Protein AF-A0AAI8KCJ7-F1 (afdb_monomer_lite)

pLDDT: mean 85.27, std 14.5, range [35.94, 97.75]

Secondary structure (DSSP, 8-state):
--HHHHHHHHHHHHHHHHHHHHHHHHHHHHHHHHHHHHHHHHHHHHHHHHHHHHHHHHHHHHHHHHHHHHHHHHHHHHHHHHHHHHHHHHHHHHHHHHHHHT-----HHHHHHHHHHHHHHHHHHHHHHHTT-HHHHHHHHHHHHHHHHHHHHHHHHHHHS--TTS---

Radius of gyration: 55.94 Å; chains: 1; bounding box: 100×30×159 Å

Foldseek 3Di:
DPVVVVVVVVVVVVVVCVVCVVVVVVVVVVVVVVVVVVVVVVVVVVVVVVVVVVVVVVVVVVVVVVVVVVVVVVVVVVVVVVV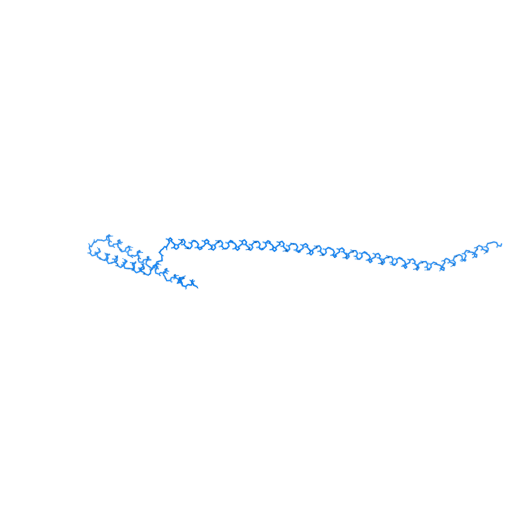VVVVVVVVVVVVVVCCVVCVPPPDPVVLVVLLVQLVVLQVVLVVCVVVVVNVSSVVSNVVSVVSVVVSVVSVVVVVPDPPPVPPDD

Structure (mmCIF, N/CA/C/O backbone):
data_AF-A0AAI8KCJ7-F1
#
_entry.id   AF-A0AAI8KCJ7-F1
#
loop_
_atom_site.group_PDB
_atom_site.id
_atom_site.type_symbol
_atom_site.label_atom_id
_atom_site.label_alt_id
_atom_site.label_comp_id
_atom_site.label_asym_id
_atom_site.label_entity_id
_atom_site.label_seq_id
_atom_site.pdbx_PDB_ins_code
_atom_site.Cartn_x
_atom_site.Cartn_y
_atom_site.Cartn_z
_atom_site.occupancy
_atom_site.B_iso_or_equiv
_atom_site.auth_seq_id
_atom_site.auth_comp_id
_atom_site.auth_asym_id
_atom_site.auth_atom_id
_atom_site.pdbx_PDB_model_num
ATOM 1 N N . MET A 1 1 ? 68.606 13.070 -88.068 1.00 55.81 1 MET A N 1
ATOM 2 C CA . MET A 1 1 ? 67.154 13.069 -88.368 1.00 55.81 1 MET A CA 1
ATOM 3 C C . MET A 1 1 ? 66.291 12.344 -87.316 1.00 55.81 1 MET A C 1
ATOM 5 O O . MET A 1 1 ? 65.108 12.625 -87.256 1.00 55.81 1 MET A O 1
ATOM 9 N N . GLN A 1 2 ? 66.825 11.474 -86.440 1.00 64.00 2 GLN A N 1
ATOM 10 C CA . GLN A 1 2 ? 66.002 10.678 -85.498 1.00 64.00 2 GLN A CA 1
ATOM 11 C C . GLN A 1 2 ? 65.554 11.411 -84.215 1.00 64.00 2 GLN A C 1
ATOM 13 O O . GLN A 1 2 ? 64.480 11.127 -83.699 1.00 64.00 2 GLN A O 1
ATOM 18 N N . LEU A 1 3 ? 66.324 12.391 -83.724 1.00 70.38 3 LEU A N 1
ATOM 19 C CA . LEU A 1 3 ? 66.031 13.089 -82.458 1.00 70.38 3 LEU A CA 1
ATOM 20 C C . LEU A 1 3 ? 64.700 13.870 -82.481 1.00 70.38 3 LEU A C 1
ATOM 22 O O . LEU A 1 3 ? 63.992 13.930 -81.481 1.00 70.38 3 LEU A O 1
ATOM 26 N N . HIS A 1 4 ? 64.329 14.423 -83.640 1.00 71.12 4 HIS A N 1
ATOM 27 C CA . HIS A 1 4 ? 63.111 15.225 -83.793 1.00 71.12 4 HIS A CA 1
ATOM 28 C C . HIS A 1 4 ? 61.835 14.378 -83.667 1.00 71.12 4 HIS A C 1
ATOM 30 O O . HIS A 1 4 ? 60.842 14.843 -83.114 1.00 71.12 4 HIS A O 1
ATOM 36 N N . HIS A 1 5 ? 61.870 13.114 -84.102 1.00 74.75 5 HIS A N 1
ATOM 37 C CA . HIS A 1 5 ? 60.730 12.204 -83.975 1.00 74.75 5 HIS A CA 1
ATOM 38 C C . HIS A 1 5 ? 60.496 11.757 -82.524 1.00 74.75 5 HIS A C 1
ATOM 40 O O . HIS A 1 5 ? 59.346 11.614 -82.116 1.00 74.75 5 HIS A O 1
ATOM 46 N N . TYR A 1 6 ? 61.555 11.611 -81.718 1.00 81.12 6 TYR A N 1
ATOM 47 C CA . TYR A 1 6 ? 61.424 11.275 -80.295 1.00 81.12 6 TYR A CA 1
ATOM 48 C C . TYR A 1 6 ? 60.823 12.417 -79.474 1.00 81.12 6 TYR A C 1
ATOM 50 O O . TYR A 1 6 ? 59.919 12.186 -78.675 1.00 81.12 6 TYR A O 1
ATOM 58 N N . VAL A 1 7 ? 61.276 13.653 -79.698 1.00 83.75 7 VAL A N 1
ATOM 59 C CA . VAL A 1 7 ? 60.734 14.827 -78.992 1.00 83.75 7 VAL A CA 1
ATOM 60 C C . VAL A 1 7 ? 59.249 15.021 -79.316 1.00 83.75 7 VAL A C 1
ATOM 62 O O . VAL A 1 7 ? 58.451 15.304 -78.423 1.00 83.75 7 VAL A O 1
ATOM 65 N N . LEU A 1 8 ? 58.864 14.799 -80.575 1.00 80.75 8 LEU A N 1
ATOM 66 C CA . LEU A 1 8 ? 57.478 14.909 -81.025 1.00 80.75 8 LEU A CA 1
ATOM 67 C C . LEU A 1 8 ? 56.591 13.781 -80.462 1.00 80.75 8 LEU A C 1
ATOM 69 O O . LEU A 1 8 ? 55.453 14.028 -80.076 1.00 80.75 8 LEU A O 1
ATOM 73 N N . ALA A 1 9 ? 57.111 12.559 -80.326 1.00 84.88 9 ALA A N 1
ATOM 74 C CA . ALA A 1 9 ? 56.381 11.466 -79.680 1.00 84.88 9 ALA A CA 1
ATOM 75 C C . ALA A 1 9 ? 56.160 11.709 -78.173 1.00 84.88 9 ALA A C 1
ATOM 77 O O . ALA A 1 9 ? 55.073 11.443 -77.656 1.00 84.88 9 ALA A O 1
ATOM 78 N N . ILE A 1 10 ? 57.160 12.254 -77.469 1.00 88.75 10 ILE A N 1
ATOM 79 C CA . ILE A 1 10 ? 57.069 12.565 -76.032 1.00 88.75 10 ILE A CA 1
ATOM 80 C C . ILE A 1 10 ? 56.039 13.671 -75.772 1.00 88.75 10 ILE A C 1
ATOM 82 O O . ILE A 1 10 ? 55.239 13.552 -74.843 1.00 88.75 10 ILE A O 1
ATOM 86 N N . SER A 1 11 ? 56.007 14.723 -76.596 1.00 84.00 11 SER A N 1
ATOM 87 C CA . SER A 1 11 ? 55.046 15.820 -76.425 1.00 84.00 11 SER A CA 1
ATOM 88 C C . SER A 1 11 ? 53.602 15.384 -76.693 1.00 84.00 11 SER A C 1
ATOM 90 O O . SER A 1 11 ? 52.701 15.783 -75.953 1.00 84.00 11 SER A O 1
ATOM 92 N N . ILE A 1 12 ? 53.378 14.510 -77.681 1.00 86.69 12 ILE A N 1
ATOM 93 C CA . ILE A 1 12 ? 52.063 13.905 -77.936 1.00 86.69 12 ILE A CA 1
ATOM 94 C C . ILE A 1 12 ? 51.645 13.023 -76.756 1.00 86.69 12 ILE A C 1
ATOM 96 O O . ILE A 1 12 ? 50.526 13.158 -76.265 1.00 86.69 12 ILE A O 1
ATOM 100 N N . GLY A 1 13 ? 52.539 12.165 -76.252 1.00 88.06 13 GLY A N 1
ATOM 101 C CA . GLY A 1 13 ? 52.259 11.342 -75.072 1.00 88.06 13 GLY A CA 1
ATOM 102 C C . GLY A 1 13 ? 51.897 12.185 -73.844 1.00 88.06 13 GLY A C 1
ATOM 103 O O . GLY A 1 13 ? 50.932 11.882 -73.139 1.00 88.06 13 GLY A O 1
ATOM 104 N N . TRP A 1 14 ? 52.609 13.292 -73.627 1.00 91.12 14 TRP A N 1
ATOM 105 C CA . TRP A 1 14 ? 52.341 14.227 -72.534 1.00 91.12 14 TRP A CA 1
ATOM 106 C C . TRP A 1 14 ? 50.989 14.940 -72.682 1.00 91.12 14 TRP A C 1
ATOM 108 O O . TRP A 1 14 ? 50.206 14.975 -71.733 1.00 91.12 14 TRP A O 1
ATOM 118 N N . MET A 1 15 ? 50.669 15.435 -73.883 1.00 89.06 15 MET A N 1
ATOM 119 C CA . MET A 1 15 ? 49.367 16.037 -74.204 1.00 89.06 15 MET A CA 1
ATOM 120 C C . MET A 1 15 ? 48.215 15.059 -73.957 1.00 89.06 15 MET A C 1
ATOM 122 O O . MET A 1 15 ? 47.247 15.400 -73.280 1.00 89.06 15 MET A O 1
ATOM 126 N N . VAL A 1 16 ? 48.332 13.822 -74.450 1.00 89.88 16 VAL A N 1
ATOM 127 C CA . VAL A 1 16 ? 47.310 12.780 -74.260 1.00 89.88 16 VAL A CA 1
ATOM 128 C C . VAL A 1 16 ? 47.110 12.480 -72.775 1.00 89.88 16 VAL A C 1
ATOM 130 O O . VAL A 1 16 ? 45.976 12.392 -72.303 1.00 89.88 16 VAL A O 1
ATOM 133 N N . THR A 1 17 ? 48.199 12.392 -72.013 1.00 89.62 17 THR A N 1
ATOM 134 C CA . THR A 1 17 ? 48.132 12.152 -70.568 1.00 89.62 17 THR A CA 1
ATOM 135 C C . THR A 1 17 ? 47.422 13.300 -69.845 1.00 89.62 17 THR A C 1
ATOM 137 O O . THR A 1 17 ? 46.531 13.045 -69.034 1.00 89.62 17 THR A O 1
ATOM 140 N N . LEU A 1 18 ? 47.736 14.558 -70.176 1.00 88.81 18 LEU A N 1
ATOM 141 C CA . LEU A 1 18 ? 47.093 15.734 -69.576 1.00 88.81 18 LEU A CA 1
ATOM 142 C C . LEU A 1 18 ? 45.607 15.860 -69.932 1.00 88.81 18 LEU A C 1
ATOM 144 O O . LEU A 1 18 ? 44.832 16.351 -69.114 1.00 88.81 18 LEU A O 1
ATOM 148 N N . ILE A 1 19 ? 45.191 15.384 -71.108 1.00 89.38 19 ILE A N 1
ATOM 149 C CA . ILE A 1 19 ? 43.779 15.372 -71.521 1.00 89.38 19 ILE A CA 1
ATOM 150 C C . ILE A 1 19 ? 42.985 14.297 -70.759 1.00 89.38 19 ILE A C 1
ATOM 152 O O . ILE A 1 19 ? 41.849 14.538 -70.350 1.00 89.38 19 ILE A O 1
ATOM 156 N N . ILE A 1 20 ? 43.568 13.115 -70.532 1.00 90.25 20 ILE A N 1
ATOM 157 C CA . ILE A 1 20 ? 42.878 11.981 -69.887 1.00 90.25 20 ILE A CA 1
ATOM 158 C C . ILE A 1 20 ? 42.841 12.119 -68.354 1.00 90.25 20 ILE A C 1
ATOM 160 O O . ILE A 1 20 ? 41.864 11.720 -67.712 1.00 90.25 20 ILE A O 1
ATOM 164 N N . LEU A 1 21 ? 43.880 12.701 -67.751 1.00 90.94 21 LEU A N 1
ATOM 165 C CA . LEU A 1 21 ? 44.021 12.855 -66.301 1.00 90.94 21 LEU A CA 1
ATOM 166 C C . LEU A 1 21 ? 42.800 13.485 -65.589 1.00 90.94 21 LEU A C 1
ATOM 168 O O . LEU A 1 21 ? 42.326 12.889 -64.615 1.00 90.94 21 LEU A O 1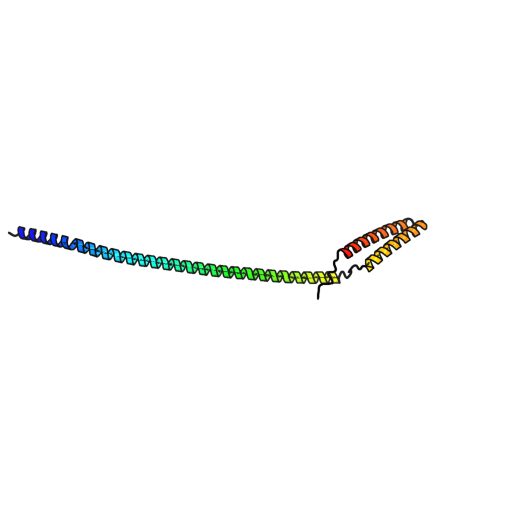
ATOM 172 N N . PRO A 1 22 ? 42.227 14.625 -66.035 1.00 89.56 22 PRO A N 1
ATOM 173 C CA . PRO A 1 22 ? 41.072 15.226 -65.363 1.00 89.56 22 PRO A CA 1
ATOM 174 C C . PRO A 1 22 ? 39.833 14.323 -65.409 1.00 89.56 22 PRO A C 1
ATOM 176 O O . PRO A 1 22 ? 39.052 14.297 -64.455 1.00 89.56 22 PRO A O 1
ATOM 179 N N . PHE A 1 23 ? 39.672 13.531 -66.473 1.00 90.25 23 PHE A N 1
ATOM 180 C CA . PHE A 1 23 ? 38.561 12.590 -66.599 1.00 90.25 23 PHE A CA 1
ATOM 181 C C . PHE A 1 23 ? 38.685 11.425 -65.609 1.00 90.25 23 PHE A C 1
ATOM 183 O O . PHE A 1 23 ? 37.705 11.056 -64.956 1.00 90.25 23 PHE A O 1
ATOM 190 N N . LEU A 1 24 ? 39.894 10.879 -65.440 1.00 90.56 24 LEU A N 1
ATOM 191 C CA . LEU A 1 24 ? 40.159 9.835 -64.447 1.00 90.56 24 LEU A CA 1
ATOM 192 C C . LEU A 1 24 ? 39.912 10.341 -63.024 1.00 90.56 24 LEU A C 1
ATOM 194 O O . LEU A 1 24 ? 39.212 9.670 -62.269 1.00 90.56 24 LEU A O 1
ATOM 198 N N . ILE A 1 25 ? 40.404 11.536 -62.683 1.00 90.50 25 ILE A N 1
ATOM 199 C CA . ILE A 1 25 ? 40.196 12.150 -61.361 1.00 90.50 25 ILE A CA 1
ATOM 200 C C . ILE A 1 25 ? 38.702 12.390 -61.097 1.00 90.50 25 ILE A C 1
ATOM 202 O O . ILE A 1 25 ? 38.198 12.083 -60.015 1.00 90.50 25 ILE A O 1
ATOM 206 N N . ALA A 1 26 ? 37.959 12.896 -62.085 1.00 88.81 26 ALA A N 1
ATOM 207 C CA . ALA A 1 26 ? 36.519 13.098 -61.946 1.00 88.81 26 ALA A CA 1
ATOM 208 C C . ALA A 1 26 ? 35.772 11.769 -61.722 1.00 88.81 26 ALA A C 1
ATOM 210 O O . ALA A 1 26 ? 34.873 11.691 -60.879 1.00 88.81 26 ALA A O 1
ATOM 211 N N . LYS A 1 27 ? 36.156 10.708 -62.442 1.00 91.81 27 LYS A N 1
ATOM 212 C CA . LYS A 1 27 ? 35.537 9.381 -62.334 1.00 91.81 27 LYS A CA 1
ATOM 213 C C . LYS A 1 27 ? 35.847 8.702 -60.998 1.00 91.81 27 LYS A C 1
ATOM 215 O O . LYS A 1 27 ? 34.930 8.181 -60.363 1.00 91.81 27 LYS A O 1
ATOM 220 N N . THR A 1 28 ? 37.100 8.732 -60.546 1.00 91.62 28 THR A N 1
A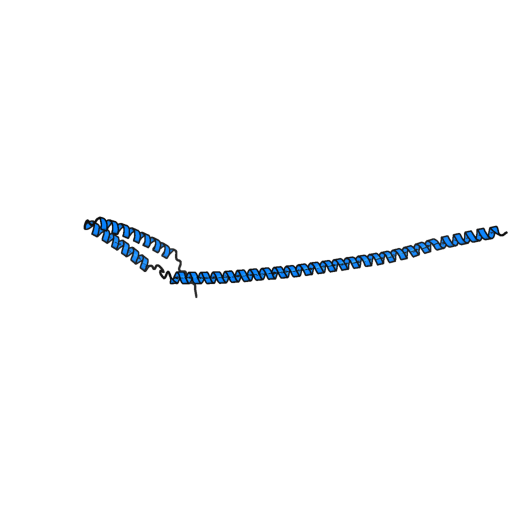TOM 221 C CA . THR A 1 28 ? 37.498 8.148 -59.255 1.00 91.62 28 THR A CA 1
ATOM 222 C C . THR A 1 28 ? 36.855 8.890 -58.091 1.00 91.62 28 THR A C 1
ATOM 224 O O . THR A 1 28 ? 36.352 8.242 -57.176 1.00 91.62 28 THR A O 1
ATOM 227 N N . ARG A 1 29 ? 36.758 10.227 -58.156 1.00 91.94 29 ARG A N 1
ATOM 228 C CA . ARG A 1 29 ? 36.074 11.032 -57.133 1.00 91.94 29 ARG A CA 1
ATOM 229 C C . ARG A 1 29 ? 34.590 10.686 -57.020 1.00 91.94 29 ARG A C 1
ATOM 231 O O . ARG A 1 29 ? 34.099 10.524 -55.907 1.00 91.94 29 ARG A O 1
ATOM 238 N N . ARG A 1 30 ? 33.879 10.533 -58.144 1.00 89.25 30 ARG A N 1
ATOM 239 C CA . ARG A 1 30 ? 32.459 10.125 -58.139 1.00 89.25 30 ARG A CA 1
ATOM 240 C C . ARG A 1 30 ? 32.267 8.734 -57.543 1.00 89.25 30 ARG A C 1
ATOM 242 O O . ARG A 1 30 ? 31.375 8.534 -56.729 1.00 89.25 30 ARG A O 1
ATOM 249 N N . LEU A 1 31 ? 33.122 7.785 -57.911 1.00 90.50 31 LEU A N 1
ATOM 250 C CA . LEU A 1 31 ? 33.047 6.418 -57.402 1.00 90.50 31 LEU A CA 1
ATOM 251 C C . LEU A 1 31 ? 33.385 6.339 -55.904 1.00 90.50 31 LEU A C 1
ATOM 253 O O . LEU A 1 31 ? 32.700 5.637 -55.165 1.00 90.50 31 LEU A O 1
ATOM 257 N N . ALA A 1 32 ? 34.393 7.086 -55.447 1.00 92.12 32 ALA A N 1
ATOM 258 C CA . ALA A 1 32 ? 34.729 7.195 -54.030 1.00 92.12 32 ALA A CA 1
ATOM 259 C C . ALA A 1 32 ? 33.597 7.851 -53.225 1.00 92.12 32 ALA A C 1
ATOM 261 O O . ALA A 1 32 ? 33.254 7.358 -52.155 1.00 92.12 32 ALA A O 1
ATOM 262 N N . TYR A 1 33 ? 32.975 8.910 -53.758 1.00 94.00 33 TYR A N 1
ATOM 263 C CA . TYR A 1 33 ? 31.832 9.565 -53.123 1.00 94.00 33 TYR A CA 1
ATOM 264 C C . TYR A 1 33 ? 30.626 8.628 -53.007 1.00 94.00 33 TYR A C 1
ATOM 266 O O . TYR A 1 33 ? 30.088 8.472 -51.916 1.00 94.00 33 TYR A O 1
ATOM 274 N N . ASN A 1 34 ? 30.245 7.950 -54.095 1.00 92.81 34 ASN A N 1
ATOM 275 C CA . ASN A 1 34 ? 29.112 7.022 -54.082 1.00 92.81 34 ASN A CA 1
ATOM 276 C C . ASN A 1 34 ? 29.342 5.865 -53.099 1.00 92.81 34 ASN A C 1
ATOM 278 O O . ASN A 1 34 ? 28.463 5.567 -52.297 1.00 92.81 34 ASN A O 1
ATOM 282 N N . ARG A 1 35 ? 30.546 5.272 -53.091 1.00 91.62 35 ARG A N 1
ATOM 283 C CA . ARG A 1 35 ? 30.901 4.220 -52.122 1.00 91.62 35 ARG A CA 1
ATOM 284 C C . ARG A 1 35 ? 30.887 4.726 -50.681 1.00 91.62 35 ARG A C 1
ATOM 286 O O . ARG A 1 35 ? 30.403 4.023 -49.802 1.00 91.62 35 ARG A O 1
ATOM 293 N N . GLY A 1 36 ? 31.406 5.929 -50.433 1.00 92.56 36 GLY A N 1
ATOM 294 C CA . GLY A 1 36 ? 31.389 6.538 -49.103 1.00 92.56 36 GLY A CA 1
ATOM 295 C C . GLY A 1 36 ? 29.970 6.831 -48.615 1.00 92.56 36 GLY A C 1
ATOM 296 O O . GLY A 1 36 ? 29.655 6.580 -47.455 1.00 92.56 36 GLY A O 1
ATOM 297 N N . PHE A 1 37 ? 29.100 7.302 -49.508 1.00 94.62 37 PHE A N 1
ATOM 298 C CA . PHE A 1 37 ? 27.696 7.561 -49.205 1.00 94.62 37 PHE A CA 1
ATOM 299 C C . PHE A 1 37 ? 26.930 6.271 -48.880 1.00 94.62 37 PHE A C 1
ATOM 301 O O . PHE A 1 37 ? 26.232 6.214 -47.870 1.00 94.62 37 PHE A O 1
ATOM 308 N N . GLU A 1 38 ? 27.101 5.216 -49.682 1.00 95.12 38 GLU A N 1
ATOM 309 C CA . GLU A 1 38 ? 26.489 3.907 -49.418 1.00 95.12 38 GLU A CA 1
ATOM 310 C C . GLU A 1 38 ? 26.987 3.292 -48.106 1.00 95.12 38 GLU A C 1
ATOM 312 O O . GLU A 1 38 ? 26.177 2.818 -47.309 1.00 95.12 38 GLU A O 1
ATOM 317 N N . ALA A 1 39 ? 28.295 3.355 -47.839 1.00 93.12 39 ALA A N 1
ATOM 318 C CA . ALA A 1 39 ? 28.871 2.867 -46.588 1.00 93.12 39 ALA A CA 1
ATOM 319 C C . ALA A 1 39 ? 28.347 3.647 -45.370 1.00 93.12 39 ALA A C 1
ATOM 321 O O . ALA A 1 39 ? 27.988 3.044 -44.360 1.00 93.12 39 ALA A O 1
ATOM 322 N N . GLY A 1 40 ? 28.249 4.977 -45.474 1.00 93.56 40 GLY A N 1
ATOM 323 C CA . GLY A 1 40 ? 27.693 5.824 -44.419 1.00 93.56 40 GLY A CA 1
ATOM 324 C C . GLY A 1 40 ? 26.218 5.529 -44.149 1.00 93.56 40 GLY A C 1
ATOM 325 O O . GLY A 1 40 ? 25.817 5.420 -42.991 1.00 93.56 40 GLY A O 1
ATOM 326 N N . LYS A 1 41 ? 25.421 5.326 -45.205 1.00 95.69 41 LYS A N 1
ATOM 327 C CA . LYS A 1 41 ? 24.014 4.934 -45.077 1.00 95.69 41 LYS A CA 1
ATOM 328 C C . LYS A 1 41 ? 23.875 3.571 -44.400 1.00 95.69 41 LYS A C 1
ATOM 330 O O . LYS A 1 41 ? 23.116 3.453 -43.447 1.00 95.69 41 LYS A O 1
ATOM 335 N N . ALA A 1 42 ? 24.650 2.575 -44.829 1.00 95.06 42 ALA A N 1
ATOM 336 C CA . ALA A 1 42 ? 24.630 1.246 -44.223 1.00 95.06 42 ALA A CA 1
ATOM 337 C C . ALA A 1 42 ? 25.019 1.281 -42.736 1.00 95.06 42 ALA A C 1
ATOM 339 O O . ALA A 1 42 ? 24.374 0.631 -41.916 1.00 95.06 42 ALA A O 1
ATOM 340 N N . PHE A 1 43 ? 26.031 2.074 -42.372 1.00 95.12 43 PHE A N 1
ATOM 341 C CA . PHE A 1 43 ? 26.425 2.262 -40.976 1.00 95.12 43 PHE A CA 1
ATOM 342 C C . PHE A 1 43 ? 25.321 2.940 -40.151 1.00 95.12 43 PHE A C 1
ATOM 344 O O . PHE A 1 43 ? 25.044 2.529 -39.022 1.00 95.12 43 PHE A O 1
ATOM 351 N N . HIS A 1 44 ? 24.664 3.957 -40.714 1.00 94.94 44 HIS A N 1
ATOM 352 C CA . HIS A 1 44 ? 23.558 4.644 -40.053 1.00 94.94 44 HIS A CA 1
ATOM 353 C C . HIS A 1 44 ? 22.354 3.716 -39.851 1.00 94.94 44 HIS A C 1
ATOM 355 O O . HIS A 1 44 ? 21.828 3.643 -38.743 1.00 94.94 44 HIS A O 1
ATOM 361 N N . ASP A 1 45 ? 21.981 2.951 -40.878 1.00 96.44 45 ASP A N 1
ATOM 362 C CA . ASP A 1 45 ? 20.884 1.982 -40.825 1.00 96.44 45 ASP A CA 1
ATOM 363 C C . ASP A 1 45 ? 21.167 0.878 -39.789 1.00 96.44 45 ASP A C 1
ATOM 365 O O . ASP A 1 45 ? 20.287 0.523 -39.005 1.00 96.44 45 ASP A O 1
ATOM 369 N N . GLN A 1 46 ? 22.407 0.376 -39.719 1.00 96.31 46 GLN A N 1
ATOM 370 C CA . GLN A 1 46 ? 22.825 -0.584 -38.688 1.00 96.31 46 GLN A CA 1
ATOM 371 C C . GLN A 1 46 ? 22.743 0.010 -37.282 1.00 96.31 46 GLN A C 1
ATOM 373 O O . GLN A 1 46 ? 22.200 -0.618 -36.375 1.00 96.31 46 GLN A O 1
ATOM 378 N N . THR A 1 47 ? 23.249 1.228 -37.099 1.00 96.75 47 THR A N 1
ATOM 379 C CA . THR A 1 47 ? 23.208 1.918 -35.804 1.00 96.75 47 THR A CA 1
ATOM 380 C C . THR A 1 47 ? 21.766 2.137 -35.352 1.00 96.75 47 THR A C 1
ATOM 382 O O . THR A 1 47 ? 21.430 1.870 -34.200 1.00 96.75 47 THR A O 1
ATOM 385 N N . LEU A 1 48 ? 20.890 2.565 -36.263 1.00 95.88 48 LEU A N 1
ATOM 386 C CA . LEU A 1 48 ? 19.476 2.774 -35.973 1.00 95.88 48 LEU A CA 1
ATOM 387 C C . LEU A 1 48 ? 18.767 1.455 -35.647 1.00 95.88 48 LEU A C 1
ATOM 389 O O . LEU A 1 48 ? 17.965 1.409 -34.715 1.00 95.88 48 LEU A O 1
ATOM 393 N N . ALA A 1 49 ? 19.090 0.368 -36.352 1.00 96.62 49 ALA A N 1
ATOM 394 C CA . ALA A 1 49 ? 18.565 -0.959 -36.042 1.00 96.62 49 ALA A CA 1
ATOM 395 C C . ALA A 1 49 ? 18.973 -1.424 -34.634 1.00 96.62 49 ALA A C 1
ATOM 397 O O . ALA A 1 49 ? 18.123 -1.923 -33.892 1.00 96.62 49 ALA A O 1
ATOM 398 N N . LEU A 1 50 ? 20.233 -1.203 -34.244 1.00 97.00 50 LEU A N 1
ATOM 399 C CA . LEU A 1 50 ? 20.730 -1.516 -32.903 1.00 97.00 50 LEU A CA 1
ATOM 400 C C . LEU A 1 50 ? 20.028 -0.683 -31.827 1.00 97.00 50 LEU A C 1
ATOM 402 O O . LEU A 1 50 ? 19.529 -1.250 -30.860 1.00 97.00 50 LEU A O 1
ATOM 406 N N . GLN A 1 51 ? 19.902 0.633 -32.021 1.00 96.50 51 GLN A N 1
ATOM 407 C CA . GLN A 1 51 ? 19.191 1.509 -31.081 1.00 96.50 51 GLN A CA 1
ATOM 408 C C . GLN A 1 51 ? 17.720 1.114 -30.924 1.00 96.50 51 GLN A C 1
ATOM 410 O O . GLN A 1 51 ? 17.173 1.124 -29.823 1.00 96.50 51 GLN A O 1
ATOM 415 N N . LEU A 1 52 ? 17.063 0.737 -32.022 1.00 97.44 52 LEU A N 1
ATOM 416 C CA . LEU A 1 52 ? 15.671 0.298 -31.999 1.00 97.44 52 LEU A CA 1
ATOM 417 C C . LEU A 1 52 ? 15.535 -1.039 -31.256 1.00 97.44 52 LEU A C 1
ATOM 419 O O . LEU A 1 52 ? 14.593 -1.228 -30.485 1.00 97.44 52 LEU A O 1
ATOM 423 N N . GLN A 1 53 ? 16.476 -1.960 -31.458 1.00 97.69 53 GLN A N 1
ATOM 424 C CA . GLN A 1 53 ? 16.522 -3.222 -30.728 1.00 97.69 53 GLN A CA 1
ATOM 425 C C . GLN A 1 53 ? 16.761 -3.001 -29.230 1.00 97.69 53 GLN A C 1
ATOM 427 O O . GLN A 1 53 ? 16.039 -3.566 -28.413 1.00 97.69 53 GLN A O 1
ATOM 432 N N . GLU A 1 54 ? 17.704 -2.137 -28.866 1.00 97.38 54 GLU A N 1
ATOM 433 C CA . GLU A 1 54 ? 17.983 -1.775 -27.477 1.00 97.38 54 GLU A CA 1
ATOM 434 C C . GLU A 1 54 ? 16.761 -1.134 -26.806 1.00 97.38 54 GLU A C 1
ATOM 436 O O . GLU A 1 54 ? 16.344 -1.565 -25.732 1.00 97.38 54 GLU A O 1
ATOM 441 N N . ALA A 1 55 ? 16.101 -0.186 -27.478 1.00 96.81 55 ALA A N 1
ATOM 442 C CA . ALA A 1 55 ? 14.884 0.446 -26.974 1.00 96.81 55 ALA A CA 1
ATOM 443 C C . ALA A 1 55 ? 13.722 -0.550 -26.806 1.00 96.81 55 ALA A C 1
ATOM 445 O O . ALA A 1 55 ? 12.938 -0.442 -25.860 1.00 96.81 55 ALA A O 1
ATOM 446 N N . LYS A 1 56 ? 13.595 -1.532 -27.709 1.00 97.31 56 LYS A N 1
ATOM 447 C CA . LYS A 1 56 ? 12.610 -2.617 -27.577 1.00 97.31 56 LYS A CA 1
ATOM 448 C C . LYS A 1 56 ? 12.902 -3.483 -26.359 1.00 97.31 56 LYS A C 1
ATOM 450 O O . LYS A 1 56 ? 11.987 -3.702 -25.571 1.00 97.31 56 LYS A O 1
ATOM 455 N N . ASN A 1 57 ? 14.153 -3.902 -26.191 1.00 97.75 57 ASN A N 1
ATOM 456 C CA . ASN A 1 57 ? 14.575 -4.719 -25.059 1.00 97.75 57 ASN A CA 1
ATOM 457 C C . ASN A 1 57 ? 14.323 -3.986 -23.736 1.00 97.75 57 ASN A C 1
ATOM 459 O O . ASN A 1 57 ? 13.624 -4.513 -22.881 1.00 97.75 57 ASN A O 1
ATOM 463 N N . ALA A 1 58 ? 14.754 -2.725 -23.621 1.00 96.88 58 ALA A N 1
ATOM 464 C CA . ALA A 1 58 ? 14.525 -1.913 -22.426 1.00 96.88 58 ALA A CA 1
ATOM 465 C C . ALA A 1 58 ? 13.029 -1.754 -22.099 1.00 96.88 58 ALA A C 1
ATOM 467 O O . ALA A 1 58 ? 12.619 -1.806 -20.939 1.00 96.88 58 ALA A O 1
ATOM 468 N N . ARG A 1 59 ? 12.177 -1.587 -23.120 1.00 97.25 59 ARG A N 1
ATOM 469 C CA . ARG A 1 59 ? 10.723 -1.509 -22.927 1.00 97.25 59 ARG A CA 1
ATOM 470 C C . ARG A 1 59 ? 10.141 -2.831 -22.429 1.00 97.25 59 ARG A C 1
ATOM 472 O O . ARG A 1 59 ? 9.218 -2.815 -21.612 1.00 97.25 59 ARG A O 1
ATOM 479 N N . ASP A 1 60 ? 10.617 -3.950 -22.954 1.00 97.19 60 ASP A N 1
ATOM 480 C CA . ASP A 1 60 ? 10.128 -5.266 -22.561 1.00 97.19 60 ASP A CA 1
ATOM 481 C C . ASP A 1 60 ? 10.616 -5.628 -21.147 1.00 97.19 60 ASP A C 1
ATOM 483 O O . ASP A 1 60 ? 9.805 -6.077 -20.336 1.00 97.19 60 ASP A O 1
ATOM 487 N N . ASP A 1 61 ? 11.852 -5.280 -20.786 1.00 97.25 61 ASP A N 1
ATOM 488 C CA . ASP A 1 61 ? 12.371 -5.404 -19.420 1.00 97.25 61 ASP A CA 1
ATOM 489 C C . ASP A 1 61 ? 11.512 -4.613 -18.425 1.00 97.25 61 ASP A C 1
ATOM 491 O O . ASP A 1 61 ? 10.971 -5.194 -17.479 1.00 97.25 61 ASP A O 1
ATOM 495 N N . LEU A 1 62 ? 11.254 -3.328 -18.698 1.00 97.25 62 LEU A N 1
ATOM 496 C CA . LEU A 1 62 ? 10.384 -2.492 -17.860 1.00 97.25 62 LEU A CA 1
ATOM 497 C C . LEU A 1 62 ? 8.971 -3.068 -17.716 1.00 97.25 62 LEU A C 1
ATOM 499 O O . LEU A 1 62 ? 8.369 -2.990 -16.644 1.00 97.25 62 LEU A O 1
ATOM 503 N N . ARG A 1 63 ? 8.416 -3.668 -18.775 1.00 97.38 63 ARG A N 1
ATOM 504 C CA . ARG A 1 63 ? 7.110 -4.341 -18.698 1.00 97.38 63 ARG A CA 1
ATOM 505 C C . ARG A 1 63 ? 7.150 -5.538 -17.760 1.00 97.38 63 ARG A C 1
ATOM 507 O O . ARG A 1 63 ? 6.216 -5.704 -16.975 1.00 97.38 63 ARG A O 1
ATOM 514 N N . THR A 1 64 ? 8.208 -6.346 -17.817 1.00 96.88 64 THR A N 1
ATOM 515 C CA . THR A 1 64 ? 8.348 -7.490 -16.908 1.00 96.88 64 THR A CA 1
ATOM 516 C C . THR A 1 64 ? 8.495 -7.043 -15.457 1.00 96.88 64 THR A C 1
ATOM 518 O O . THR A 1 64 ? 7.848 -7.614 -14.579 1.00 96.88 64 THR A O 1
ATOM 521 N N . GLU A 1 65 ? 9.266 -5.989 -15.189 1.00 96.56 65 GLU A N 1
ATOM 522 C CA . GLU A 1 65 ? 9.414 -5.424 -13.846 1.00 96.56 65 GLU A CA 1
ATOM 523 C C . GLU A 1 65 ? 8.094 -4.878 -13.306 1.00 96.56 65 GLU A C 1
ATOM 525 O O . GLU A 1 65 ? 7.703 -5.198 -12.183 1.00 96.56 65 GLU A O 1
ATOM 530 N N . LEU A 1 66 ? 7.359 -4.122 -14.125 1.00 96.62 66 LEU A N 1
ATOM 531 C CA . LEU A 1 66 ? 6.054 -3.577 -13.759 1.00 96.62 66 LEU A CA 1
ATOM 532 C C . LEU A 1 66 ? 5.065 -4.708 -13.443 1.00 96.62 66 LEU A C 1
ATOM 534 O O . LEU A 1 66 ? 4.336 -4.647 -12.451 1.00 96.62 66 LEU A O 1
ATOM 538 N N . GLN A 1 67 ? 5.066 -5.775 -14.241 1.00 97.06 67 GLN A N 1
ATOM 539 C CA . GLN A 1 67 ? 4.217 -6.937 -13.998 1.00 97.06 67 GLN A CA 1
ATOM 540 C C . GLN A 1 67 ? 4.572 -7.649 -12.686 1.00 97.06 67 GLN A C 1
ATOM 542 O O . GLN A 1 67 ? 3.667 -7.961 -11.911 1.00 97.06 67 GLN A O 1
ATOM 547 N N . ARG A 1 68 ? 5.865 -7.838 -12.385 1.00 96.00 68 ARG A N 1
ATOM 548 C CA . ARG A 1 68 ? 6.315 -8.392 -11.094 1.00 96.00 68 ARG A CA 1
ATOM 549 C C . ARG A 1 68 ? 5.905 -7.501 -9.922 1.00 96.00 68 ARG A C 1
ATOM 551 O O . ARG A 1 68 ? 5.395 -8.002 -8.923 1.00 96.00 68 ARG A O 1
ATOM 558 N N . ALA A 1 69 ? 6.080 -6.186 -10.050 1.00 96.25 69 ALA A N 1
ATOM 559 C CA . ALA A 1 69 ? 5.712 -5.227 -9.013 1.00 96.25 69 ALA A CA 1
ATOM 560 C C . ALA A 1 69 ? 4.200 -5.232 -8.739 1.00 96.25 69 ALA A C 1
ATOM 562 O O . ALA A 1 69 ? 3.786 -5.246 -7.580 1.00 96.25 69 ALA A O 1
ATOM 563 N N . ARG A 1 70 ? 3.370 -5.288 -9.791 1.00 97.06 70 ARG A N 1
ATOM 564 C CA . ARG A 1 70 ? 1.910 -5.424 -9.657 1.00 97.06 70 ARG A CA 1
ATOM 565 C C . ARG A 1 70 ? 1.525 -6.701 -8.925 1.00 97.06 70 ARG A C 1
ATOM 567 O O . ARG A 1 70 ? 0.771 -6.627 -7.963 1.00 97.06 70 ARG A O 1
ATOM 574 N N . GLN A 1 71 ? 2.085 -7.840 -9.328 1.00 96.25 71 GLN A N 1
ATOM 575 C CA . GLN A 1 71 ? 1.809 -9.121 -8.674 1.00 96.25 71 GLN A CA 1
ATOM 576 C C . GLN A 1 71 ? 2.203 -9.102 -7.192 1.00 96.25 71 GLN A C 1
ATOM 578 O O . GLN A 1 71 ? 1.430 -9.544 -6.346 1.00 96.25 71 GLN A O 1
ATOM 583 N N . ALA A 1 72 ? 3.370 -8.544 -6.859 1.00 96.19 72 ALA A N 1
ATOM 584 C CA . ALA A 1 72 ? 3.806 -8.409 -5.471 1.00 96.19 72 ALA A CA 1
ATOM 585 C C . ALA A 1 72 ? 2.857 -7.513 -4.655 1.00 96.19 72 ALA A C 1
ATOM 587 O O . ALA A 1 72 ? 2.509 -7.847 -3.521 1.00 96.19 72 ALA A O 1
ATOM 588 N N . TYR A 1 73 ? 2.403 -6.398 -5.234 1.00 95.94 73 TYR A N 1
ATOM 589 C CA . TYR A 1 73 ? 1.460 -5.496 -4.579 1.00 95.94 73 TYR A CA 1
ATOM 590 C C . TYR A 1 73 ? 0.093 -6.153 -4.348 1.00 95.94 73 TYR A C 1
ATOM 592 O O . TYR A 1 73 ? -0.454 -6.067 -3.250 1.00 95.94 73 TYR A O 1
ATOM 600 N N . GLU A 1 74 ? -0.440 -6.859 -5.347 1.00 96.19 74 GLU A N 1
ATOM 601 C CA . GLU A 1 74 ? -1.704 -7.594 -5.234 1.00 96.19 74 GLU A CA 1
ATOM 602 C C . GLU A 1 74 ? -1.635 -8.683 -4.160 1.00 96.19 74 GLU A C 1
ATOM 604 O O . GLU A 1 74 ? -2.546 -8.798 -3.339 1.00 96.19 74 GLU A O 1
ATOM 609 N N . GLN A 1 75 ? -0.530 -9.432 -4.097 1.00 95.69 75 GLN A N 1
ATOM 610 C CA . GLN A 1 75 ? -0.309 -10.429 -3.047 1.00 95.69 75 GLN A CA 1
ATOM 611 C C . GLN A 1 75 ? -0.268 -9.793 -1.654 1.00 95.69 75 GLN A C 1
ATOM 613 O O . GLN A 1 75 ? -0.897 -10.299 -0.724 1.00 95.69 75 GLN A O 1
ATOM 618 N N . GLN A 1 76 ? 0.426 -8.661 -1.498 1.00 95.69 76 GLN A N 1
ATOM 619 C CA . GLN A 1 76 ? 0.456 -7.934 -0.228 1.00 95.69 76 GLN A CA 1
ATOM 620 C C . GLN A 1 76 ? -0.924 -7.405 0.166 1.00 95.69 76 GLN A C 1
ATOM 622 O O . GLN A 1 76 ? -1.296 -7.482 1.339 1.00 95.69 76 GLN A O 1
ATOM 627 N N . LEU A 1 77 ? -1.692 -6.885 -0.793 1.00 96.00 77 LEU A N 1
ATOM 628 C CA . LEU A 1 77 ? -3.044 -6.396 -0.548 1.00 96.00 77 LEU A CA 1
ATOM 629 C C . LEU A 1 77 ? -3.971 -7.539 -0.118 1.00 96.00 77 LEU A C 1
ATOM 631 O O . LEU A 1 77 ? -4.677 -7.404 0.881 1.00 96.00 77 LEU A O 1
ATOM 635 N N . ALA A 1 78 ? -3.917 -8.679 -0.810 1.00 95.81 78 ALA A N 1
ATOM 636 C CA . ALA A 1 78 ? -4.683 -9.871 -0.463 1.00 95.81 78 ALA A CA 1
ATOM 637 C C . ALA A 1 78 ? -4.321 -10.393 0.938 1.00 95.81 78 ALA A C 1
ATOM 639 O O . ALA A 1 78 ? -5.213 -10.659 1.745 1.00 95.81 78 ALA A O 1
ATOM 640 N N . ALA A 1 79 ? -3.028 -10.456 1.271 1.00 95.25 79 ALA A N 1
ATOM 641 C CA . ALA A 1 79 ? -2.563 -10.863 2.597 1.00 95.25 79 ALA A CA 1
ATOM 642 C C . ALA A 1 79 ? -3.039 -9.900 3.699 1.00 95.25 79 ALA A C 1
ATOM 644 O O . ALA A 1 79 ? -3.518 -10.332 4.749 1.00 95.25 79 ALA A O 1
ATOM 645 N N . ARG A 1 80 ? -2.970 -8.583 3.459 1.00 94.81 80 ARG A N 1
ATOM 646 C CA . ARG A 1 80 ? -3.500 -7.578 4.395 1.00 94.81 80 ARG A CA 1
ATOM 647 C C . ARG A 1 80 ? -5.007 -7.713 4.576 1.00 94.81 80 ARG A C 1
ATOM 649 O O . ARG A 1 80 ? -5.479 -7.656 5.707 1.00 94.81 80 ARG A O 1
ATOM 656 N N . GLN A 1 81 ? -5.752 -7.924 3.495 1.00 96.31 81 GLN A N 1
ATOM 657 C CA . GLN A 1 81 ? -7.200 -8.094 3.557 1.00 96.31 81 GLN A CA 1
ATOM 658 C C . GLN A 1 81 ? -7.594 -9.361 4.329 1.00 96.31 81 GLN A C 1
ATOM 660 O O . GLN A 1 81 ? -8.521 -9.320 5.144 1.00 96.31 81 GLN A O 1
ATOM 665 N N . ALA A 1 82 ? -6.866 -10.463 4.132 1.00 95.06 82 ALA A N 1
ATOM 666 C CA . ALA A 1 82 ? -7.047 -11.692 4.898 1.00 95.06 82 ALA A CA 1
ATOM 667 C C . ALA A 1 82 ? -6.791 -11.459 6.397 1.00 95.06 82 ALA A C 1
ATOM 669 O O . ALA A 1 82 ? -7.633 -11.811 7.221 1.00 95.06 82 ALA A O 1
ATOM 670 N N . ASN A 1 83 ? -5.699 -10.768 6.747 1.00 95.62 83 ASN A N 1
ATOM 671 C CA . ASN A 1 83 ? -5.389 -10.414 8.135 1.00 95.62 83 ASN A CA 1
ATOM 672 C C . ASN A 1 83 ? -6.463 -9.522 8.771 1.00 95.62 83 ASN A C 1
ATOM 674 O O . ASN A 1 83 ? -6.873 -9.771 9.900 1.00 95.62 83 ASN A O 1
ATOM 678 N N . ILE A 1 84 ? -6.955 -8.505 8.055 1.00 95.38 84 ILE A N 1
ATOM 679 C CA . ILE A 1 84 ? -8.040 -7.639 8.546 1.00 95.38 84 ILE A CA 1
ATOM 680 C C . ILE A 1 84 ? -9.305 -8.459 8.808 1.00 95.38 84 ILE A C 1
ATOM 682 O O . ILE A 1 84 ? -9.975 -8.254 9.817 1.00 95.38 84 ILE A O 1
ATOM 686 N N . THR A 1 85 ? -9.634 -9.389 7.914 1.00 94.44 85 THR A N 1
ATOM 687 C CA . THR A 1 85 ? -10.821 -10.243 8.054 1.00 94.44 85 THR A CA 1
ATOM 688 C C . THR A 1 85 ? -10.684 -11.182 9.252 1.00 94.44 85 THR A C 1
ATOM 690 O O . THR A 1 85 ? -11.613 -11.285 10.049 1.00 94.44 85 THR A O 1
ATOM 693 N N . ALA A 1 86 ? -9.508 -11.790 9.435 1.00 93.75 86 ALA A N 1
ATOM 694 C CA . ALA A 1 86 ? -9.208 -12.625 10.594 1.00 93.75 86 ALA A CA 1
ATOM 695 C C . ALA A 1 86 ? -9.303 -11.833 11.909 1.00 93.75 86 ALA A C 1
ATOM 697 O O . ALA A 1 86 ? -9.988 -12.264 12.832 1.00 93.75 86 ALA A O 1
ATOM 698 N N . LEU A 1 87 ? -8.704 -10.637 11.969 1.00 93.44 87 LEU A N 1
ATOM 699 C CA . LEU A 1 87 ? -8.773 -9.764 13.145 1.00 93.44 87 LEU A CA 1
ATOM 700 C C . LEU A 1 87 ? -10.208 -9.355 13.478 1.00 93.44 87 LEU A C 1
ATOM 702 O O . LEU A 1 87 ? -10.591 -9.386 14.642 1.00 93.44 87 LEU A O 1
ATOM 706 N N . LYS A 1 88 ? -11.020 -9.004 12.474 1.00 90.69 88 LYS A N 1
ATOM 707 C CA . LYS A 1 88 ? -12.448 -8.712 12.679 1.00 90.69 88 LYS A CA 1
ATOM 708 C C . LYS A 1 88 ? -13.198 -9.918 13.242 1.00 90.69 88 LYS A C 1
ATOM 710 O O . LYS A 1 88 ? -14.003 -9.743 14.151 1.00 90.69 88 LYS A O 1
ATOM 715 N N . GLY A 1 89 ? -12.902 -11.120 12.745 1.00 85.44 89 GLY A N 1
ATOM 716 C CA . GLY A 1 89 ? -13.435 -12.368 13.290 1.00 85.44 89 GLY A CA 1
ATOM 717 C C . GLY A 1 89 ? -13.077 -12.538 14.766 1.00 85.44 89 GLY A C 1
ATOM 718 O O . GLY A 1 89 ? -13.969 -12.677 15.599 1.00 85.44 89 GLY A O 1
ATOM 719 N N . SER A 1 90 ? -11.794 -12.413 15.113 1.00 84.94 90 SER A N 1
ATOM 720 C CA . SER A 1 90 ? -11.335 -12.507 16.504 1.00 84.94 90 SER A CA 1
ATOM 721 C C . SER A 1 90 ? -11.933 -11.429 17.408 1.00 84.94 90 SER A C 1
ATOM 723 O O . SER A 1 90 ? -12.274 -11.726 18.546 1.00 84.94 90 SER A O 1
ATOM 725 N N . ILE A 1 91 ? -12.102 -10.194 16.923 1.00 82.50 91 ILE A N 1
ATOM 726 C CA . ILE A 1 91 ? -12.793 -9.135 17.676 1.00 82.50 91 ILE A CA 1
ATOM 727 C C . ILE A 1 91 ? -14.239 -9.543 17.944 1.00 82.50 91 ILE A C 1
ATOM 729 O O . ILE A 1 91 ? -14.661 -9.487 19.090 1.00 82.50 91 ILE A O 1
ATOM 733 N N . SER A 1 92 ? -14.971 -10.015 16.931 1.00 79.62 92 SER A N 1
ATOM 734 C CA . SER A 1 92 ? -16.364 -10.440 17.117 1.00 79.62 92 SER A CA 1
ATOM 735 C C . SER A 1 92 ? -16.498 -11.619 18.087 1.00 79.62 92 SER A C 1
ATOM 737 O O . SER A 1 92 ? -17.417 -11.651 18.900 1.00 79.62 92 SER A O 1
ATOM 739 N N . GLU A 1 93 ? -15.549 -12.559 18.064 1.00 76.44 93 GLU A N 1
ATOM 740 C CA . GLU A 1 93 ? -15.494 -13.676 19.007 1.00 76.44 93 GLU A CA 1
ATOM 741 C C . GLU A 1 93 ? -15.194 -13.189 20.429 1.00 76.44 93 GLU A C 1
ATOM 743 O O . GLU A 1 93 ? -15.860 -13.596 21.379 1.00 76.44 93 GLU A O 1
ATOM 748 N N . LEU A 1 94 ? -14.217 -12.291 20.584 1.00 74.62 94 LEU A N 1
ATOM 749 C CA . LEU A 1 94 ? -13.879 -11.690 21.872 1.00 74.62 94 LEU A CA 1
ATOM 750 C C . LEU A 1 94 ? -15.037 -10.860 22.422 1.00 74.62 94 LEU A C 1
ATOM 752 O O . LEU A 1 94 ? -15.312 -10.947 23.612 1.00 74.62 94 LEU A O 1
ATOM 756 N N . GLU A 1 95 ? -15.742 -10.105 21.585 1.00 74.50 95 GLU A N 1
ATOM 757 C CA . GLU A 1 95 ? -16.944 -9.363 21.965 1.00 74.50 95 GLU A CA 1
ATOM 758 C C . GLU A 1 95 ? -18.060 -10.313 22.400 1.00 74.50 95 GLU A C 1
ATOM 760 O O . GLU A 1 95 ? -18.619 -10.131 23.479 1.00 74.50 95 GLU A O 1
ATOM 765 N N . ALA A 1 96 ? -18.336 -11.371 21.630 1.00 69.94 96 ALA A N 1
ATOM 766 C CA . ALA A 1 96 ? -19.323 -12.385 21.994 1.00 69.94 96 ALA A CA 1
ATOM 767 C C . ALA A 1 96 ? -18.966 -13.074 23.317 1.00 69.94 96 ALA A C 1
ATOM 769 O O . ALA A 1 96 ? -19.832 -13.285 24.166 1.00 69.94 96 ALA A O 1
ATOM 770 N N . ARG A 1 97 ? -17.678 -13.369 23.527 1.00 67.00 97 ARG A N 1
ATOM 771 C CA . ARG A 1 97 ? -17.166 -13.954 24.764 1.00 67.00 97 ARG A CA 1
ATOM 772 C C . ARG A 1 97 ? -17.266 -12.974 25.929 1.00 67.00 97 ARG A C 1
ATOM 774 O O . ARG A 1 97 ? -17.677 -13.369 27.013 1.00 67.00 97 ARG A O 1
ATOM 781 N N . ILE A 1 98 ? -16.938 -11.700 25.728 1.00 67.50 98 ILE A N 1
ATOM 782 C CA . ILE A 1 98 ? -17.152 -10.661 26.737 1.00 67.50 98 ILE A CA 1
ATOM 783 C C . ILE A 1 98 ? -18.634 -10.629 27.088 1.00 67.50 98 ILE A C 1
ATOM 785 O O . ILE A 1 98 ? -18.946 -10.866 28.241 1.00 67.50 98 ILE A O 1
ATOM 789 N N . MET A 1 99 ? -19.549 -10.501 26.125 1.00 58.66 99 MET A N 1
ATOM 790 C CA . MET A 1 99 ? -20.990 -10.497 26.404 1.00 58.66 99 MET A CA 1
ATOM 791 C C . MET A 1 99 ? -21.480 -11.775 27.102 1.00 58.66 99 MET A C 1
ATOM 793 O O . MET A 1 99 ? -22.325 -11.688 27.990 1.00 58.66 99 MET A O 1
ATOM 797 N N . SER A 1 100 ? -20.941 -12.952 26.758 1.00 56.66 100 SER A N 1
ATOM 798 C CA . SER A 1 100 ? -21.322 -14.214 27.403 1.00 56.66 100 SER A CA 1
ATOM 799 C C . SER A 1 100 ? -20.800 -14.333 28.838 1.00 56.66 100 SER A C 1
ATOM 801 O O . SER A 1 100 ? -21.498 -14.855 29.702 1.00 56.66 100 SER A O 1
ATOM 803 N N . TYR A 1 101 ? -19.571 -13.874 29.105 1.00 51.56 101 TYR A N 1
ATOM 804 C CA . TYR A 1 101 ? -18.962 -13.903 30.443 1.00 51.56 101 TYR A CA 1
ATOM 805 C C . TYR A 1 101 ? -19.429 -12.734 31.321 1.00 51.56 101 TYR A C 1
ATOM 807 O O . TYR A 1 101 ? -19.515 -12.873 32.539 1.00 51.56 101 TYR A O 1
ATOM 815 N N . THR A 1 102 ? -19.764 -11.596 30.719 1.00 51.19 102 THR A N 1
ATOM 816 C CA . THR A 1 102 ? -20.313 -10.406 31.367 1.00 51.19 102 THR A CA 1
ATOM 817 C C . THR A 1 102 ? -21.803 -10.282 31.082 1.00 51.19 102 THR A C 1
ATOM 819 O O . THR A 1 102 ? -22.258 -9.197 30.737 1.00 51.19 102 THR A O 1
ATOM 822 N N . GLY A 1 103 ? -22.599 -11.332 31.307 1.00 52.75 103 GLY A N 1
ATOM 823 C CA . GLY A 1 103 ? -24.073 -11.256 31.321 1.00 52.75 103 GLY A CA 1
ATOM 824 C C . GLY A 1 103 ? -24.681 -10.184 32.260 1.00 52.75 103 GLY A C 1
ATOM 825 O O . GLY A 1 103 ? -25.886 -10.148 32.459 1.00 52.75 103 GLY A O 1
ATOM 826 N N . LEU A 1 104 ? -23.862 -9.303 32.836 1.00 53.25 104 LEU A N 1
ATOM 827 C CA . LEU A 1 104 ? -24.188 -8.005 33.404 1.00 53.25 104 LEU A CA 1
ATOM 828 C C . LEU A 1 104 ? -24.309 -6.944 32.29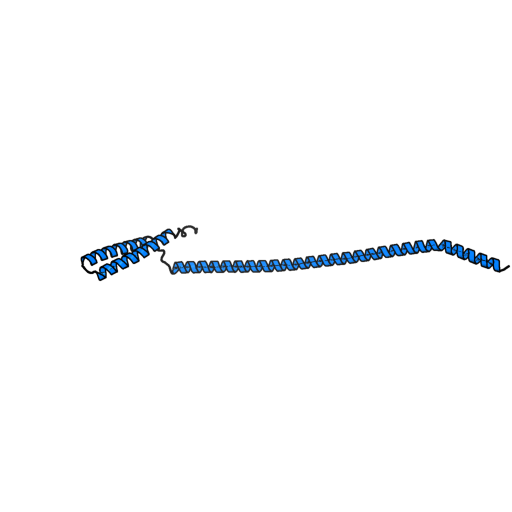6 1.00 53.25 104 LEU A C 1
ATOM 830 O O . LEU A 1 104 ? -23.468 -6.054 32.158 1.00 53.25 104 LEU A O 1
ATOM 834 N N . ALA A 1 105 ? -25.414 -6.970 31.552 1.00 57.97 105 ALA A N 1
ATOM 835 C CA . ALA A 1 105 ? -26.001 -5.689 31.184 1.00 57.97 105 ALA A CA 1
ATOM 836 C C . ALA A 1 105 ? -26.445 -5.076 32.512 1.00 57.97 105 ALA A C 1
ATOM 838 O O . ALA A 1 105 ? -27.447 -5.512 33.065 1.00 57.97 105 ALA A O 1
ATOM 839 N N . VAL A 1 106 ? -25.656 -4.165 33.086 1.00 64.69 106 VAL A N 1
ATOM 840 C CA . VAL A 1 106 ? -26.094 -3.468 34.293 1.00 64.69 106 VAL A CA 1
ATOM 841 C C . VAL A 1 106 ? -27.387 -2.764 33.920 1.00 64.69 106 VAL A C 1
ATOM 843 O O . VAL A 1 106 ? -27.397 -1.919 33.029 1.00 64.69 106 VAL A O 1
ATOM 846 N N . THR A 1 107 ? -28.492 -3.193 34.509 1.00 68.69 107 THR A N 1
ATOM 847 C CA . THR A 1 107 ? -29.816 -2.703 34.156 1.00 68.69 107 THR A CA 1
ATOM 848 C C . THR A 1 107 ? -30.185 -1.525 35.044 1.00 68.69 107 THR A C 1
ATOM 850 O O . THR A 1 107 ? -29.610 -1.291 36.109 1.00 68.69 107 THR A O 1
ATOM 853 N N . ARG A 1 108 ? -31.215 -0.782 34.635 1.00 71.62 108 ARG A N 1
ATOM 854 C CA . ARG A 1 108 ? -31.830 0.218 35.512 1.00 71.62 108 ARG A CA 1
ATOM 855 C C . ARG A 1 108 ? -32.336 -0.402 36.825 1.00 71.62 108 ARG A C 1
ATOM 857 O O . ARG A 1 108 ? -32.251 0.255 37.856 1.00 71.62 108 ARG A O 1
ATOM 864 N N . ALA A 1 109 ? -32.789 -1.659 36.800 1.00 74.19 109 ALA A N 1
ATOM 865 C CA . ALA A 1 109 ? -33.224 -2.375 37.997 1.00 74.19 109 ALA A CA 1
ATOM 866 C C . ALA A 1 109 ? -32.064 -2.612 38.981 1.00 74.19 109 ALA A C 1
ATOM 868 O O . ALA A 1 109 ? -32.245 -2.458 40.186 1.00 74.19 109 ALA A O 1
ATOM 869 N N . ASP A 1 110 ? -30.858 -2.895 38.479 1.00 77.44 110 ASP A N 1
ATOM 870 C CA . ASP A 1 110 ? -29.665 -3.052 39.322 1.00 77.44 110 ASP A CA 1
ATOM 871 C C . ASP A 1 110 ? -29.261 -1.729 39.984 1.00 77.44 110 ASP A C 1
ATOM 873 O O . ASP A 1 110 ? -28.899 -1.701 41.160 1.00 77.44 110 ASP A O 1
ATOM 877 N N . TYR A 1 111 ? -29.370 -0.611 39.258 1.00 82.06 111 TYR A N 1
ATOM 878 C CA . TYR A 1 111 ? -29.160 0.722 39.829 1.00 82.06 111 TYR A CA 1
ATOM 879 C C . TYR A 1 111 ? -30.165 1.029 40.949 1.00 82.06 111 TYR A C 1
ATOM 881 O O . TYR A 1 111 ? -29.768 1.459 42.032 1.00 82.06 111 TYR A O 1
ATOM 889 N N . GLU A 1 112 ? -31.453 0.775 40.711 1.00 82.19 112 GLU A N 1
ATOM 890 C CA . GLU A 1 112 ? -32.512 0.996 41.701 1.00 82.19 112 GLU A CA 1
ATOM 891 C C . GLU A 1 112 ? -32.320 0.104 42.943 1.00 82.19 112 GLU A C 1
ATOM 893 O O . GLU A 1 112 ? -32.475 0.579 44.070 1.00 82.19 112 GLU A O 1
ATOM 898 N N . LEU A 1 113 ? -31.868 -1.144 42.765 1.00 87.81 113 LEU A N 1
ATOM 899 C CA . LEU A 1 113 ? -31.537 -2.054 43.866 1.00 87.81 113 LEU A CA 1
ATOM 900 C C . LEU A 1 113 ? -30.343 -1.554 44.693 1.00 87.81 113 LEU A C 1
ATOM 902 O O . LEU A 1 113 ? -30.373 -1.626 45.924 1.00 87.81 113 LEU A O 1
ATOM 906 N N . LEU A 1 114 ? -29.305 -1.007 44.052 1.00 90.69 114 LEU A N 1
ATOM 907 C CA . LEU A 1 114 ? -28.152 -0.426 44.749 1.00 90.69 114 LEU A CA 1
ATOM 908 C C . LEU A 1 114 ? -28.537 0.820 45.560 1.00 90.69 114 LEU A C 1
ATOM 910 O O . LEU A 1 114 ? -28.109 0.949 46.709 1.00 90.69 114 LEU A O 1
ATOM 914 N N . ILE A 1 115 ? -29.375 1.702 45.005 1.00 91.38 115 ILE A N 1
ATOM 915 C CA . ILE A 1 115 ? -29.887 2.875 45.728 1.00 91.38 115 ILE A CA 1
ATOM 916 C C . ILE A 1 115 ? -30.734 2.441 46.927 1.00 91.38 115 ILE A C 1
ATOM 918 O O . ILE A 1 115 ? -30.439 2.850 48.050 1.00 91.38 115 ILE A O 1
ATOM 922 N N . GLY A 1 116 ? -31.696 1.534 46.729 1.00 90.25 116 GLY A N 1
ATOM 923 C CA . GLY A 1 116 ? -32.528 1.021 47.821 1.00 90.25 116 GLY A CA 1
ATOM 924 C C . GLY A 1 116 ? -31.712 0.320 48.915 1.00 90.25 116 GLY A C 1
ATOM 925 O O . GLY A 1 116 ? -31.985 0.472 50.108 1.00 90.25 116 GLY A O 1
ATOM 926 N N . THR A 1 117 ? -30.644 -0.391 48.536 1.00 93.69 117 THR A N 1
ATOM 927 C CA . THR A 1 117 ? -29.709 -1.004 49.492 1.00 93.69 117 THR A CA 1
ATOM 928 C C . THR A 1 117 ? -28.940 0.056 50.285 1.00 93.69 117 THR A C 1
ATOM 930 O O . THR A 1 117 ? -28.807 -0.073 51.502 1.00 93.69 117 THR A O 1
ATOM 933 N N . SER A 1 118 ? -28.461 1.123 49.637 1.00 94.19 118 SER A N 1
ATOM 934 C CA . SER A 1 118 ? -27.779 2.233 50.321 1.00 94.19 118 SER A CA 1
ATOM 935 C C . SER A 1 118 ? -28.708 2.956 51.303 1.00 94.19 118 SER A C 1
ATOM 937 O O . SER A 1 118 ? -28.328 3.204 52.450 1.00 94.19 118 SER A O 1
ATOM 939 N N . GLU A 1 119 ? -29.953 3.224 50.905 1.00 93.12 119 GLU A N 1
ATOM 940 C CA . GLU A 1 119 ? -30.969 3.836 51.769 1.00 93.12 119 GLU A CA 1
ATOM 941 C C . GLU A 1 119 ? -31.299 2.953 52.976 1.00 93.12 119 GLU A C 1
ATOM 943 O O . GLU A 1 119 ? -31.349 3.438 54.109 1.00 93.12 119 GLU A O 1
ATOM 948 N N . THR A 1 120 ? -31.430 1.643 52.756 1.00 95.31 120 THR A N 1
ATOM 949 C CA . THR A 1 120 ? -31.658 0.667 53.830 1.00 95.31 120 THR A CA 1
ATOM 950 C C . THR A 1 120 ? -30.480 0.624 54.804 1.00 95.31 120 THR A C 1
ATOM 952 O O . THR A 1 120 ? -30.682 0.578 56.016 1.00 95.31 120 THR A O 1
ATOM 955 N N . LEU A 1 121 ? -29.241 0.700 54.308 1.00 93.62 121 LEU A N 1
ATOM 956 C CA . LEU A 1 121 ? -28.043 0.746 55.152 1.00 93.62 121 LEU A CA 1
ATOM 957 C C . LEU A 1 121 ? -27.934 2.052 55.952 1.00 93.62 121 LEU A C 1
ATOM 959 O O . LEU A 1 121 ? -27.510 2.011 57.104 1.00 93.62 121 LEU A O 1
ATOM 963 N N . ARG A 1 122 ? -28.370 3.190 55.398 1.00 93.12 122 ARG A N 1
ATOM 964 C CA . ARG A 1 122 ? -28.467 4.466 56.136 1.00 93.12 122 ARG A CA 1
ATOM 965 C C . ARG A 1 122 ? -29.559 4.443 57.199 1.00 93.12 122 ARG A C 1
ATOM 967 O O . ARG A 1 122 ? -29.399 5.027 58.268 1.00 93.12 122 ARG A O 1
ATOM 974 N N . LEU A 1 123 ? -30.677 3.771 56.934 1.00 93.62 123 LEU A N 1
ATOM 975 C CA . LEU A 1 123 ? -31.693 3.538 57.958 1.00 93.62 123 LEU A CA 1
ATOM 976 C C . LEU A 1 123 ? -31.137 2.634 59.067 1.00 93.62 123 LEU A C 1
ATOM 978 O O . LEU A 1 123 ? -31.283 2.961 60.244 1.00 93.62 123 LEU A O 1
ATOM 982 N N . ALA A 1 124 ? -30.437 1.558 58.691 1.00 93.06 124 ALA A N 1
ATOM 983 C CA . ALA A 1 124 ? -29.780 0.648 59.623 1.00 93.06 124 ALA A CA 1
ATOM 984 C C . ALA A 1 124 ? -28.750 1.377 60.500 1.00 93.06 124 ALA A C 1
ATOM 986 O O . ALA A 1 124 ? -28.764 1.206 61.716 1.00 93.06 124 ALA A O 1
ATOM 987 N N . GLU A 1 125 ? -27.920 2.247 59.918 1.00 93.75 125 GLU A N 1
ATOM 988 C CA . GLU A 1 125 ? -27.004 3.133 60.646 1.00 93.75 125 GLU A CA 1
ATOM 989 C C . GLU A 1 125 ? -27.740 3.931 61.730 1.00 93.75 125 GLU A C 1
ATOM 991 O O . GLU A 1 125 ? -27.390 3.814 62.901 1.00 93.75 125 GLU A O 1
ATOM 996 N N . ARG A 1 126 ? -28.797 4.675 61.371 1.00 92.44 126 ARG A N 1
ATOM 997 C CA . ARG A 1 126 ? -29.565 5.499 62.326 1.00 92.44 126 ARG A CA 1
ATOM 998 C C . ARG A 1 126 ? -30.190 4.666 63.441 1.00 92.44 126 ARG A C 1
ATOM 1000 O O . ARG A 1 126 ? -30.202 5.087 64.595 1.00 92.44 126 ARG A O 1
ATOM 1007 N N . THR A 1 127 ? -30.706 3.482 63.112 1.00 93.38 127 THR A N 1
ATOM 1008 C CA . THR A 1 127 ? -31.271 2.577 64.122 1.00 93.38 127 THR A CA 1
ATOM 1009 C C . THR A 1 127 ? -30.203 2.001 65.048 1.00 93.38 127 THR A C 1
ATOM 1011 O O . THR A 1 127 ? -30.421 1.926 66.253 1.00 93.38 127 THR A O 1
ATOM 1014 N N . LEU A 1 128 ? -29.033 1.631 64.522 1.00 92.50 128 LEU A N 1
ATOM 1015 C CA . LEU A 1 128 ? -27.926 1.099 65.316 1.00 92.50 128 LEU A CA 1
ATOM 1016 C C . LEU A 1 128 ? -27.299 2.179 66.201 1.00 92.50 128 LEU A C 1
ATOM 1018 O O . LEU A 1 128 ? -26.924 1.891 67.336 1.00 92.50 128 LEU A O 1
ATOM 1022 N N . ASP A 1 129 ? -27.245 3.416 65.715 1.00 91.69 129 ASP A N 1
ATOM 1023 C CA . ASP A 1 129 ? -26.809 4.578 66.486 1.00 91.69 129 ASP A CA 1
ATOM 1024 C C . ASP A 1 129 ? -27.772 4.866 67.650 1.00 91.69 129 ASP A C 1
ATOM 1026 O O . ASP A 1 129 ? -27.351 4.981 68.801 1.00 91.69 129 ASP A O 1
ATOM 1030 N N . ALA A 1 130 ? -29.087 4.826 67.398 1.00 92.62 130 ALA A N 1
ATOM 1031 C CA . ALA A 1 130 ? -30.107 4.944 68.444 1.00 92.62 130 ALA A CA 1
ATOM 1032 C C . ALA A 1 130 ? -30.027 3.819 69.499 1.00 92.62 130 ALA A C 1
ATOM 1034 O O . ALA A 1 130 ? -30.310 4.045 70.677 1.00 92.62 130 ALA A O 1
ATOM 1035 N N . LEU A 1 131 ? -29.595 2.619 69.098 1.00 93.06 131 LEU A N 1
ATOM 1036 C CA . LEU A 1 131 ? -29.348 1.477 69.986 1.00 93.06 131 LEU A CA 1
ATOM 1037 C C . LEU A 1 131 ? -27.970 1.520 70.677 1.00 93.06 131 LEU A C 1
ATOM 1039 O O . LEU A 1 131 ? -27.618 0.574 71.383 1.00 93.06 131 LEU A O 1
ATOM 1043 N N . LYS A 1 132 ? -27.189 2.599 70.504 1.00 90.81 132 LYS A N 1
ATOM 1044 C CA . LYS A 1 132 ? -25.821 2.773 71.038 1.00 90.81 132 LYS A CA 1
ATOM 1045 C C . LYS A 1 132 ? -24.832 1.696 70.570 1.00 90.81 132 LYS A C 1
ATOM 1047 O O . LYS A 1 132 ? -23.826 1.422 71.227 1.00 90.81 132 LYS A O 1
ATOM 1052 N N . ALA A 1 133 ? -25.094 1.086 69.416 1.00 89.94 133 ALA A N 1
ATOM 1053 C CA . ALA A 1 133 ? -24.241 0.091 68.775 1.00 89.94 133 ALA A CA 1
ATOM 1054 C C . ALA A 1 133 ? -23.247 0.771 67.811 1.00 89.94 133 ALA A C 1
ATOM 1056 O O . ALA A 1 133 ? -23.239 0.514 66.605 1.00 89.94 133 ALA A O 1
ATOM 1057 N N . GLN A 1 134 ? -22.402 1.660 68.353 1.00 89.62 134 GLN A N 1
ATOM 1058 C CA . GLN A 1 134 ? -21.566 2.595 67.583 1.00 89.62 134 GLN A CA 1
ATOM 1059 C C . GLN A 1 134 ? -20.719 1.917 66.497 1.00 89.62 134 GLN A C 1
ATOM 1061 O O . GLN A 1 134 ? -20.671 2.376 65.361 1.00 89.62 134 GLN A O 1
ATOM 1066 N N . ARG A 1 135 ? -20.083 0.782 66.816 1.00 90.38 135 ARG A N 1
ATOM 1067 C CA . ARG A 1 135 ? -19.209 0.063 65.875 1.00 90.38 135 ARG A CA 1
ATOM 1068 C C . ARG A 1 135 ? -19.982 -0.478 64.670 1.00 90.38 135 ARG A C 1
ATOM 1070 O O . ARG A 1 135 ? -19.470 -0.452 63.551 1.00 90.38 135 ARG A O 1
ATOM 1077 N N . GLN A 1 136 ? -21.194 -0.983 64.892 1.00 90.00 136 GLN A N 1
ATOM 1078 C CA . GLN A 1 136 ? -22.058 -1.483 63.827 1.00 90.00 136 GLN A CA 1
ATOM 1079 C C . GLN A 1 136 ? -22.655 -0.332 63.007 1.00 90.00 136 GLN A C 1
ATOM 1081 O O . GLN A 1 136 ? -22.735 -0.458 61.786 1.00 90.00 136 GLN A O 1
ATOM 1086 N N . ALA A 1 137 ? -22.996 0.793 63.644 1.00 88.00 137 ALA A N 1
ATOM 1087 C CA . ALA A 1 137 ? -23.470 1.993 62.956 1.00 88.00 137 ALA A CA 1
ATOM 1088 C C . ALA A 1 137 ? -22.405 2.554 61.996 1.00 88.00 137 ALA A C 1
ATOM 1090 O O . ALA A 1 137 ? -22.675 2.724 60.809 1.00 88.00 137 ALA A O 1
ATOM 1091 N N . THR A 1 138 ? -21.156 2.719 62.450 1.00 90.75 138 THR A N 1
ATOM 1092 C CA . THR A 1 138 ? -20.056 3.196 61.590 1.00 90.75 138 THR A CA 1
ATOM 1093 C C . THR A 1 138 ? -19.768 2.238 60.427 1.00 90.75 138 THR A C 1
ATOM 1095 O O . THR A 1 138 ? -19.494 2.672 59.309 1.00 90.75 138 THR A O 1
ATOM 1098 N N . ALA A 1 139 ? -19.864 0.924 60.656 1.00 90.56 139 ALA A N 1
ATOM 1099 C CA . ALA A 1 139 ? -19.703 -0.067 59.593 1.00 90.56 139 ALA A CA 1
ATOM 1100 C C . ALA A 1 139 ? -20.847 -0.016 58.561 1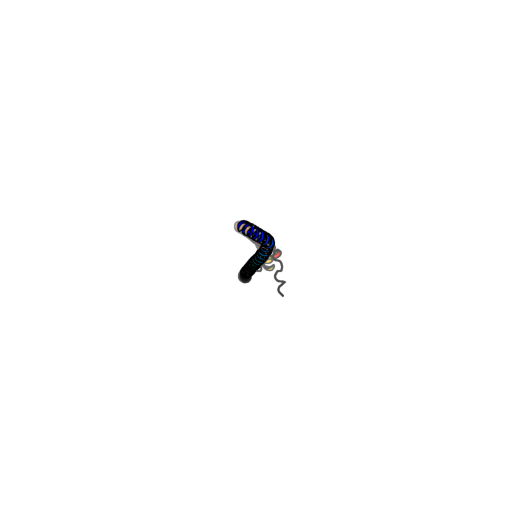.00 90.56 139 ALA A C 1
ATOM 1102 O O . ALA A 1 139 ? -20.597 -0.195 57.368 1.00 90.56 139 ALA A O 1
ATOM 1103 N N . ALA A 1 140 ? -22.085 0.232 59.000 1.00 90.31 140 ALA A N 1
ATOM 1104 C CA . ALA A 1 140 ? -23.230 0.420 58.113 1.00 90.31 140 ALA A CA 1
ATOM 1105 C C . ALA A 1 140 ? -23.081 1.693 57.263 1.00 90.31 140 ALA A C 1
ATOM 1107 O O . ALA A 1 140 ? -23.278 1.624 56.051 1.00 90.31 140 ALA A O 1
ATOM 1108 N N . ALA A 1 141 ? -22.628 2.799 57.863 1.00 90.50 141 ALA A N 1
ATOM 1109 C CA . ALA A 1 141 ? -22.355 4.059 57.168 1.00 90.50 141 ALA A CA 1
ATOM 1110 C C . ALA A 1 141 ? -21.297 3.894 56.061 1.00 90.50 141 ALA A C 1
ATOM 1112 O O . ALA A 1 141 ? -21.542 4.229 54.901 1.00 90.50 141 ALA A O 1
ATOM 1113 N N . ALA A 1 142 ? -20.151 3.282 56.386 1.00 91.19 142 ALA A N 1
ATOM 1114 C CA . ALA A 1 142 ? -19.074 3.044 55.422 1.00 91.19 142 ALA A CA 1
ATOM 1115 C C . ALA A 1 142 ? -19.515 2.132 54.261 1.00 91.19 142 ALA A C 1
ATOM 1117 O O . ALA A 1 142 ? -19.133 2.335 53.106 1.00 91.19 142 ALA A O 1
ATOM 1118 N N . ARG A 1 143 ? -20.359 1.129 54.545 1.00 92.94 143 ARG A N 1
ATOM 1119 C CA . ARG A 1 143 ? -20.940 0.266 53.505 1.00 92.94 143 ARG A CA 1
ATOM 1120 C C . ARG A 1 143 ? -21.953 1.018 52.644 1.00 92.94 143 ARG A C 1
ATOM 1122 O O . ARG A 1 143 ? -21.934 0.841 51.430 1.00 92.94 143 ARG A O 1
ATOM 1129 N N . ALA A 1 144 ? -22.792 1.868 53.234 1.00 92.12 144 ALA A N 1
ATOM 1130 C CA . ALA A 1 144 ? -23.755 2.679 52.492 1.00 92.12 144 ALA A CA 1
ATOM 1131 C C . ALA A 1 144 ? -23.063 3.625 51.498 1.00 92.12 144 ALA A C 1
ATOM 1133 O O . ALA A 1 144 ? -23.508 3.745 50.357 1.00 92.12 144 ALA A O 1
ATOM 1134 N N . GLU A 1 145 ? -21.953 4.248 51.906 1.00 91.06 145 GLU A N 1
ATOM 1135 C CA . GLU A 1 145 ? -21.139 5.118 51.050 1.00 91.06 145 GLU A CA 1
ATOM 1136 C C . GLU A 1 145 ? -20.463 4.342 49.908 1.00 91.06 145 GLU A C 1
ATOM 1138 O O . GLU A 1 145 ? -20.492 4.775 48.754 1.00 91.06 145 GLU A O 1
ATOM 1143 N N . GLY A 1 146 ? -19.929 3.149 50.193 1.00 90.00 146 GLY A N 1
ATOM 1144 C CA . GLY A 1 146 ? -19.362 2.271 49.166 1.00 90.00 146 GLY A CA 1
ATOM 1145 C C . GLY A 1 146 ? -20.387 1.840 48.110 1.00 90.00 146 GLY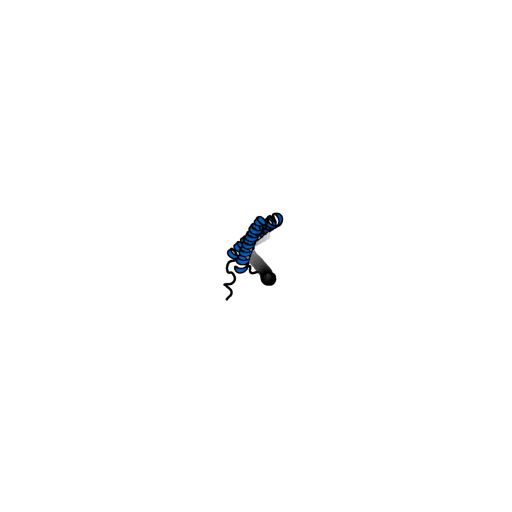 A C 1
ATOM 1146 O O . GLY A 1 146 ? -20.087 1.859 46.912 1.00 90.00 146 GLY A O 1
ATOM 1147 N N . ILE A 1 147 ? -21.606 1.498 48.541 1.00 92.81 147 ILE A N 1
ATOM 1148 C CA . ILE A 1 147 ? -22.715 1.117 47.653 1.00 92.81 147 ILE A CA 1
ATOM 1149 C C . ILE A 1 147 ? -23.230 2.318 46.848 1.00 92.81 147 ILE A C 1
ATOM 1151 O O . ILE A 1 147 ? -23.464 2.182 45.650 1.00 92.81 147 ILE A O 1
ATOM 1155 N N . ASP A 1 148 ? -23.327 3.506 47.447 1.00 90.75 148 ASP A N 1
ATOM 1156 C CA . ASP A 1 148 ? -23.700 4.738 46.733 1.00 90.75 148 ASP A CA 1
ATOM 1157 C C . ASP A 1 148 ? -22.660 5.111 45.658 1.00 90.75 148 ASP A C 1
ATOM 1159 O O . ASP A 1 148 ? -22.996 5.447 44.520 1.00 90.75 148 ASP A O 1
ATOM 1163 N N . GLY A 1 149 ? -21.369 4.965 45.974 1.00 87.62 149 GLY A N 1
ATOM 1164 C CA . GLY A 1 149 ? -20.284 5.146 45.009 1.00 87.62 149 GLY A CA 1
ATOM 1165 C C . GLY A 1 149 ? -20.340 4.149 43.845 1.00 87.62 149 GLY A C 1
ATOM 1166 O O . GLY A 1 149 ? -20.049 4.517 42.703 1.00 87.62 149 GLY A O 1
ATOM 1167 N N . LEU A 1 150 ? -20.732 2.898 44.108 1.00 86.94 150 LEU A N 1
ATOM 1168 C CA . LEU A 1 150 ? -20.988 1.891 43.072 1.00 86.94 150 LEU A CA 1
ATOM 1169 C C . LEU A 1 150 ? -22.203 2.266 42.213 1.00 86.94 150 LEU A C 1
ATOM 1171 O O . LEU A 1 150 ? -22.092 2.252 40.988 1.00 86.94 150 LEU A O 1
ATOM 1175 N N . ALA A 1 151 ? -23.313 2.677 42.833 1.00 87.19 151 ALA A N 1
ATOM 1176 C CA . ALA A 1 151 ? -24.527 3.103 42.138 1.00 87.19 151 ALA A CA 1
ATOM 1177 C C . ALA A 1 151 ? -24.258 4.274 41.179 1.00 87.19 151 ALA A C 1
ATOM 1179 O O . ALA A 1 151 ? -24.704 4.253 40.034 1.00 87.19 151 ALA A O 1
ATOM 1180 N N . LYS A 1 152 ? -23.461 5.265 41.598 1.00 87.06 152 LYS A N 1
ATOM 1181 C CA . LYS A 1 152 ? -23.054 6.396 40.744 1.00 87.06 152 LYS A CA 1
ATOM 1182 C C . LYS A 1 152 ? -22.259 5.953 39.517 1.00 87.06 152 LYS A C 1
ATOM 1184 O O . LYS A 1 152 ? -22.536 6.422 38.419 1.00 87.06 152 LYS A O 1
ATOM 1189 N N . ARG A 1 153 ? -21.299 5.033 39.673 1.00 82.62 153 ARG A N 1
ATOM 1190 C CA . ARG A 1 153 ? -20.522 4.502 38.535 1.00 82.62 153 ARG A CA 1
ATOM 1191 C C . ARG A 1 153 ? -21.399 3.716 37.564 1.00 82.62 153 ARG A C 1
ATOM 1193 O O . ARG A 1 153 ? -21.268 3.894 36.358 1.00 82.62 153 ARG A O 1
ATOM 1200 N N . VAL A 1 154 ? -22.312 2.903 38.093 1.00 81.75 154 VAL A N 1
ATOM 1201 C CA . VAL A 1 154 ? -23.322 2.175 37.313 1.00 81.75 154 VAL A CA 1
ATOM 1202 C C . VAL A 1 154 ? -24.227 3.137 36.540 1.00 81.75 154 VAL A C 1
ATOM 1204 O O . VAL A 1 154 ? -24.453 2.943 35.350 1.00 81.75 154 VAL A O 1
ATOM 1207 N N . HIS A 1 155 ? -24.697 4.210 37.179 1.00 80.62 155 HIS A N 1
ATOM 1208 C CA . HIS A 1 155 ? -25.520 5.230 36.532 1.00 80.62 155 HIS A CA 1
ATOM 1209 C C . HIS A 1 155 ? -24.785 5.926 35.379 1.00 80.62 155 HIS A C 1
ATOM 1211 O O . HIS A 1 155 ? -25.353 6.112 34.304 1.00 80.62 155 HIS A O 1
ATOM 1217 N N . THR A 1 156 ? -23.506 6.262 35.571 1.00 80.00 156 THR A N 1
ATOM 1218 C CA . THR A 1 156 ? -22.665 6.822 34.505 1.00 80.00 156 THR A CA 1
ATOM 1219 C C . THR A 1 156 ? -22.502 5.836 33.348 1.00 80.00 156 THR A C 1
ATOM 1221 O O . THR A 1 156 ? -22.692 6.220 32.200 1.00 80.00 156 THR A O 1
ATOM 1224 N N . GLN A 1 157 ? -22.251 4.553 33.630 1.00 73.12 157 GLN A N 1
ATOM 1225 C CA . GLN A 1 157 ? -22.155 3.521 32.590 1.00 73.12 157 GLN A CA 1
ATOM 1226 C C . GLN A 1 157 ? -23.469 3.320 31.825 1.00 73.12 157 GLN A C 1
ATOM 1228 O O . GLN A 1 157 ? -23.443 3.188 30.605 1.00 73.12 157 GLN A O 1
ATOM 1233 N N . LEU A 1 158 ? -24.617 3.352 32.506 1.00 70.44 158 LEU A N 1
ATOM 1234 C CA . LEU A 1 158 ? -25.942 3.298 31.879 1.00 70.44 158 LEU A CA 1
ATOM 1235 C C . LEU A 1 158 ? -26.200 4.487 30.945 1.00 70.44 158 LEU A C 1
ATOM 1237 O O . LEU A 1 158 ? -26.839 4.327 29.910 1.00 70.44 158 LEU A O 1
ATOM 1241 N N . ARG A 1 159 ? -25.711 5.677 31.305 1.00 70.19 159 ARG A N 1
ATOM 1242 C CA . ARG A 1 159 ? -25.866 6.892 30.496 1.00 70.19 159 ARG A CA 1
ATOM 1243 C C . ARG A 1 159 ? -24.925 6.918 29.293 1.00 70.19 159 ARG A C 1
ATOM 1245 O O . ARG A 1 159 ? -25.318 7.365 28.219 1.00 70.19 159 ARG A O 1
ATOM 1252 N N . ASP A 1 160 ? -23.699 6.445 29.485 1.00 65.44 160 ASP A N 1
ATOM 1253 C CA . ASP A 1 160 ? -22.637 6.483 28.478 1.00 65.44 160 ASP A CA 1
ATOM 1254 C C . ASP A 1 160 ? -22.658 5.259 27.549 1.00 65.44 160 ASP A C 1
ATOM 1256 O O . ASP A 1 160 ? -21.910 5.221 26.575 1.00 65.44 160 ASP A O 1
ATOM 1260 N N . THR A 1 161 ? -23.519 4.271 27.817 1.00 56.31 161 THR A N 1
ATOM 1261 C CA . THR A 1 161 ? -23.826 3.173 26.893 1.00 56.31 161 THR A CA 1
ATOM 1262 C C . THR A 1 161 ? -24.962 3.624 25.967 1.00 56.31 161 THR A C 1
ATOM 1264 O O . THR A 1 161 ? -26.133 3.467 26.318 1.00 56.31 161 THR A O 1
ATOM 1267 N N . PRO A 1 162 ? -24.683 4.208 24.783 1.00 47.53 162 PRO A N 1
ATOM 1268 C CA . PRO A 1 162 ? -25.731 4.468 23.810 1.00 47.53 162 PRO A CA 1
ATOM 1269 C C . PRO A 1 162 ? -26.383 3.145 23.411 1.00 47.53 162 PRO A C 1
ATOM 1271 O O . PRO A 1 162 ? -25.727 2.103 23.391 1.00 47.53 162 PRO A O 1
ATOM 1274 N N . ALA A 1 163 ? -27.666 3.215 23.056 1.00 48.59 163 ALA A N 1
ATOM 1275 C CA . ALA A 1 163 ? -28.480 2.138 22.505 1.00 48.59 163 ALA A CA 1
ATOM 1276 C C . ALA A 1 163 ? -27.862 1.534 21.224 1.00 48.59 163 ALA A C 1
ATOM 1278 O O . ALA A 1 163 ? -28.360 1.711 20.117 1.00 48.59 163 ALA A O 1
ATOM 1279 N N . ARG A 1 164 ? -26.765 0.785 21.359 1.00 42.66 164 ARG A N 1
ATOM 1280 C CA . ARG A 1 164 ? -26.122 0.034 20.276 1.00 42.66 164 ARG A CA 1
ATOM 1281 C C . ARG A 1 164 ? -26.804 -1.316 20.033 1.00 42.66 164 ARG A C 1
ATOM 1283 O O . ARG A 1 164 ? -26.330 -2.105 19.231 1.00 42.66 164 ARG A O 1
ATOM 1290 N N . ALA A 1 165 ? -27.939 -1.545 20.692 1.00 44.19 165 ALA A N 1
ATOM 1291 C CA . ALA A 1 165 ? -28.819 -2.691 20.494 1.00 44.19 165 ALA A CA 1
ATOM 1292 C C . ALA A 1 165 ? -29.907 -2.454 19.419 1.00 44.19 165 ALA A C 1
ATOM 1294 O O . ALA A 1 165 ? -30.797 -3.282 19.277 1.00 44.19 165 ALA A O 1
ATOM 1295 N N . GLY A 1 166 ? -29.872 -1.333 18.681 1.00 43.03 166 GLY A N 1
ATOM 1296 C CA . GLY A 1 166 ? -30.967 -0.924 17.787 1.00 43.03 166 GLY A CA 1
ATOM 1297 C C . GLY A 1 166 ? -30.657 -0.789 16.293 1.00 43.03 166 GLY A C 1
ATOM 1298 O O . GLY A 1 166 ? -31.513 -0.287 15.575 1.00 43.03 166 GLY A O 1
ATOM 1299 N N . VAL A 1 167 ? -29.474 -1.178 15.799 1.00 41.09 167 VAL A N 1
ATOM 1300 C CA . VAL A 1 167 ? -29.177 -1.154 14.348 1.00 41.09 167 VAL A CA 1
ATOM 1301 C C . VAL A 1 167 ? -28.450 -2.434 13.943 1.00 41.09 167 VAL A C 1
ATOM 1303 O O . VAL A 1 167 ? -27.252 -2.448 13.676 1.00 41.09 167 VAL A O 1
ATOM 1306 N N . ALA A 1 168 ? -29.196 -3.531 13.955 1.00 41.09 168 ALA A N 1
ATOM 1307 C CA . ALA A 1 168 ? -28.882 -4.747 13.218 1.00 41.09 168 ALA A CA 1
ATOM 1308 C C . ALA A 1 168 ? -30.214 -5.370 12.777 1.00 41.09 168 ALA A C 1
ATOM 1310 O O . ALA A 1 168 ? -30.734 -6.278 13.421 1.00 41.09 168 ALA A O 1
ATOM 1311 N N . ALA A 1 169 ? -30.792 -4.799 11.721 1.00 35.94 169 ALA A N 1
ATOM 1312 C CA . ALA A 1 169 ? -31.820 -5.403 10.882 1.00 35.94 169 ALA A CA 1
ATOM 1313 C C . ALA A 1 169 ? -31.546 -4.968 9.440 1.00 35.94 169 ALA A C 1
ATOM 1315 O O . ALA A 1 169 ? -31.260 -3.761 9.255 1.00 35.94 169 ALA A O 1
#

Sequence (169 aa):
MQLHHYVLAISIGWMVTLIILPFLIAKTRRLAYNRGFEAGKAFHDQTLALQLQEAKNARDDLRTELQRARQAYEQQLAARQANITALKGSISELEARIMSYTGLAVTRADYELLIGTSETLRLAERTLDALKAQRQATAAAARAEGIDGLAKRVHTQLRDTPARAGVAA

Organism: NCBI:txid157782